Protein AF-A0A850JD19-F1 (afdb_monomer)

Sequence (60 aa):
ARRVAVASYLLAPGRFLDRMRACGADAVTAPIGAHDAAARLVLRRYDEARSRTSEPVPVG

Mean predicted aligned error: 5.6 Å

Secondary structure (DSSP, 8-state):
----EE----SS-SHHHHHHHTS--SEEPPPGGGSHHHHHHHHHHHHHHHHHHTPPP---

Solvent-accessible surface area (backbone atoms only — not comparable to full-atom values): 3799 Å² total; per-residue (Å²): 137,88,87,48,74,46,79,37,92,33,65,61,88,50,75,66,56,54,51,55,67,67,68,76,53,81,39,63,53,71,37,47,45,77,38,69,68,45,57,54,47,52,53,52,54,50,53,55,52,52,55,64,74,63,58,74,79,85,84,126

Foldseek 3Di:
DDAFEAEAQALDDDDVQVVNVVVPHPYYDDHPNVDVVVVVVVVVVVVVVVVVVPPDDDDD

pLDDT: mean 93.06, std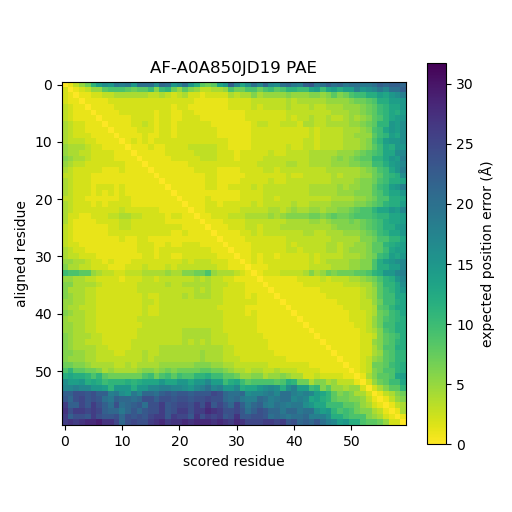 8.07, range [68.94, 98.25]

Radius of gyration: 18.97 Å; Cα contacts (8 Å, |Δi|>4): 48; chains: 1; bounding box: 34×23×62 Å

Structure (mmCIF, N/CA/C/O backbone):
data_AF-A0A850JD19-F1
#
_entry.id   AF-A0A850JD19-F1
#
loop_
_atom_site.group_PDB
_atom_site.id
_atom_site.type_symbol
_atom_site.label_atom_id
_atom_site.label_alt_id
_atom_site.label_comp_id
_atom_site.label_asym_id
_atom_site.label_entity_id
_atom_site.label_seq_id
_atom_site.pdbx_PDB_ins_code
_atom_site.Cartn_x
_atom_site.Cartn_y
_atom_site.Cartn_z
_atom_site.occupancy
_atom_site.B_iso_or_equiv
_atom_site.auth_seq_id
_atom_site.auth_comp_id
_atom_site.auth_asym_id
_atom_site.auth_atom_id
_atom_site.pdbx_PDB_model_num
ATOM 1 N N . ALA A 1 1 ? 7.132 -17.299 -23.095 1.00 78.38 1 ALA A N 1
ATOM 2 C CA . ALA A 1 1 ? 7.788 -16.611 -21.959 1.00 78.38 1 ALA A CA 1
ATOM 3 C C . ALA A 1 1 ? 6.797 -16.472 -20.800 1.00 78.38 1 ALA A C 1
ATOM 5 O O . ALA A 1 1 ? 5.608 -16.332 -21.071 1.00 78.38 1 ALA A O 1
ATOM 6 N N . ARG A 1 2 ? 7.253 -16.546 -19.538 1.00 91.62 2 ARG A N 1
ATOM 7 C CA . ARG A 1 2 ? 6.413 -16.377 -18.333 1.00 91.62 2 ARG A CA 1
ATOM 8 C C . ARG A 1 2 ? 6.369 -14.897 -17.938 1.00 91.62 2 ARG A C 1
ATOM 10 O O . ARG A 1 2 ? 7.426 -14.285 -17.893 1.00 91.62 2 ARG A O 1
ATOM 17 N N . ARG A 1 3 ? 5.177 -14.363 -17.645 1.00 96.56 3 ARG A N 1
ATOM 18 C CA . ARG A 1 3 ? 4.992 -12.997 -17.122 1.00 96.56 3 ARG A CA 1
ATOM 19 C C . ARG A 1 3 ? 4.887 -13.002 -15.594 1.00 96.56 3 ARG A C 1
ATOM 21 O O . ARG A 1 3 ? 4.296 -13.923 -15.027 1.00 96.56 3 ARG A O 1
ATOM 28 N N . VAL A 1 4 ? 5.432 -11.982 -14.944 1.00 97.44 4 VAL A N 1
ATOM 29 C CA . VAL A 1 4 ? 5.469 -11.770 -13.494 1.00 97.44 4 VAL A CA 1
ATOM 30 C C . VAL A 1 4 ? 4.887 -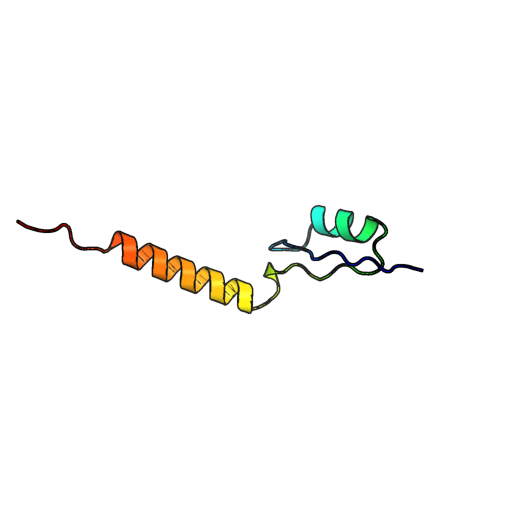10.396 -13.167 1.00 97.44 4 VAL A C 1
ATOM 32 O O . VAL A 1 4 ? 5.328 -9.380 -13.695 1.00 97.44 4 VAL A O 1
ATOM 35 N N . ALA A 1 5 ? 3.919 -10.361 -12.252 1.00 97.56 5 ALA A N 1
ATOM 36 C CA . ALA A 1 5 ? 3.338 -9.130 -11.725 1.00 97.56 5 ALA A CA 1
ATOM 37 C C . ALA A 1 5 ? 3.586 -9.018 -10.214 1.00 97.56 5 ALA A C 1
ATOM 39 O O . ALA A 1 5 ? 3.590 -10.026 -9.507 1.00 97.56 5 ALA A O 1
ATOM 40 N N . VAL A 1 6 ? 3.757 -7.791 -9.720 1.00 97.38 6 VAL A N 1
ATOM 41 C CA . VAL A 1 6 ? 3.975 -7.473 -8.303 1.00 97.38 6 VAL A CA 1
ATOM 42 C C . VAL A 1 6 ? 2.837 -6.595 -7.788 1.00 97.38 6 VAL A C 1
ATOM 44 O O . VAL A 1 6 ? 2.557 -5.528 -8.335 1.00 97.38 6 VAL A O 1
ATOM 47 N N . ALA A 1 7 ? 2.199 -7.027 -6.702 1.00 96.75 7 ALA A N 1
ATOM 48 C CA . ALA A 1 7 ? 1.193 -6.236 -6.003 1.00 96.75 7 ALA A CA 1
ATOM 49 C C . ALA A 1 7 ? 1.850 -5.345 -4.936 1.00 96.75 7 ALA A C 1
ATOM 51 O O . ALA A 1 7 ? 2.539 -5.831 -4.036 1.00 96.75 7 ALA A O 1
ATOM 52 N N . SER A 1 8 ? 1.618 -4.035 -5.009 1.00 96.62 8 SER A N 1
ATOM 53 C CA . SER A 1 8 ? 2.144 -3.062 -4.048 1.00 96.62 8 SER A CA 1
ATOM 54 C C . SER A 1 8 ? 1.269 -2.978 -2.796 1.00 96.62 8 SER A C 1
ATOM 56 O O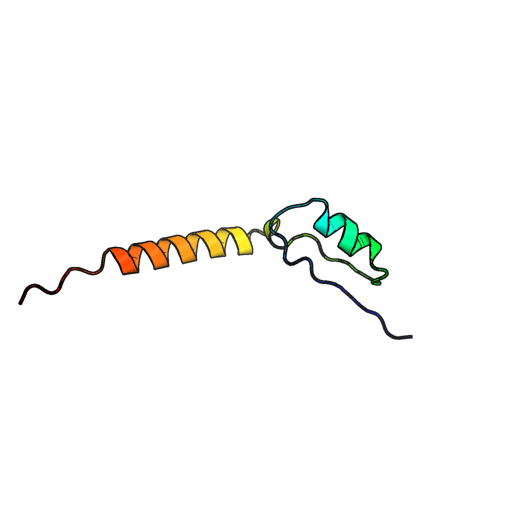 . SER A 1 8 ? 0.349 -2.162 -2.701 1.00 96.62 8 SER A O 1
ATOM 58 N N . TYR A 1 9 ? 1.594 -3.792 -1.790 1.00 95.44 9 TYR A N 1
ATOM 59 C CA . TYR A 1 9 ? 0.977 -3.737 -0.459 1.00 95.44 9 TYR A CA 1
ATOM 60 C C . TYR A 1 9 ? 1.546 -2.580 0.381 1.00 95.44 9 TYR A C 1
ATOM 62 O O . TYR A 1 9 ? 2.202 -2.763 1.403 1.00 95.44 9 TYR A O 1
ATOM 70 N N . LEU A 1 10 ? 1.342 -1.363 -0.116 1.00 96.56 10 LEU A N 1
ATOM 71 C CA . LEU A 1 10 ? 1.804 -0.112 0.476 1.00 96.56 10 LEU A CA 1
ATOM 72 C C . LEU A 1 10 ? 0.606 0.813 0.693 1.00 96.56 10 LEU A C 1
ATOM 74 O O . LEU A 1 10 ? -0.346 0.801 -0.090 1.00 96.56 10 LEU A O 1
ATOM 78 N N . LEU A 1 11 ? 0.660 1.643 1.734 1.00 95.88 11 LEU A N 1
ATOM 79 C CA . LEU A 1 11 ? -0.411 2.606 2.009 1.00 95.88 11 LEU A CA 1
ATOM 80 C C . LEU A 1 11 ? -0.270 3.910 1.212 1.00 95.88 11 LEU A C 1
ATOM 82 O O . LEU A 1 11 ? -1.255 4.604 0.998 1.00 95.88 11 LEU A O 1
ATOM 86 N N . ALA A 1 12 ? 0.936 4.233 0.751 1.00 95.62 12 ALA A N 1
ATOM 87 C CA . ALA A 1 12 ? 1.222 5.468 0.035 1.00 95.62 12 ALA A CA 1
ATOM 88 C C . ALA A 1 12 ? 2.386 5.282 -0.957 1.00 95.62 12 ALA A C 1
ATOM 90 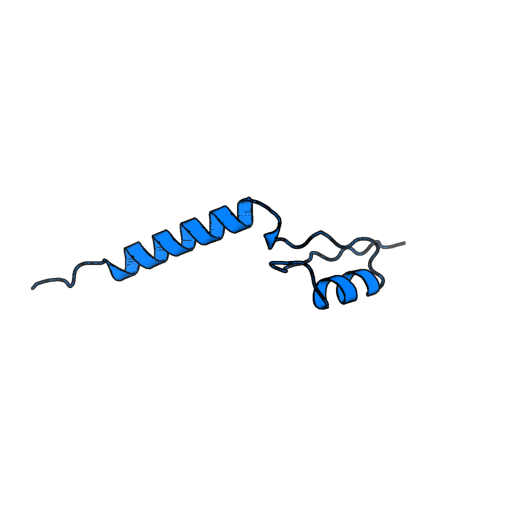O O . ALA A 1 12 ? 3.138 4.304 -0.848 1.00 95.62 12 ALA A O 1
ATOM 91 N N . PRO A 1 13 ? 2.558 6.205 -1.922 1.00 96.00 13 PRO A N 1
ATOM 92 C CA . PRO A 1 13 ? 3.764 6.283 -2.742 1.00 96.00 13 PRO A CA 1
ATOM 93 C C . PRO A 1 13 ? 5.029 6.532 -1.908 1.00 96.00 13 PRO A C 1
ATOM 95 O O . PRO A 1 13 ? 4.967 7.057 -0.797 1.00 96.00 13 PRO A O 1
ATOM 98 N N . GLY A 1 14 ? 6.192 6.183 -2.462 1.00 96.12 14 GLY A N 1
ATOM 99 C CA . GLY A 1 14 ? 7.492 6.453 -1.849 1.00 96.12 14 GLY A CA 1
ATOM 100 C C . GLY A 1 14 ? 8.568 5.457 -2.274 1.00 96.12 14 GLY A C 1
ATOM 101 O O . GLY A 1 14 ? 8.350 4.612 -3.141 1.00 96.12 14 GLY A O 1
ATOM 102 N N . ARG A 1 15 ? 9.719 5.501 -1.594 1.00 97.62 15 ARG A N 1
ATOM 103 C CA . ARG A 1 15 ? 10.940 4.768 -1.980 1.00 97.62 15 ARG A CA 1
ATOM 104 C C . ARG A 1 15 ? 10.747 3.258 -2.178 1.00 97.62 15 ARG A C 1
ATOM 106 O O . ARG A 1 15 ? 11.438 2.653 -2.994 1.00 97.62 15 ARG A O 1
ATOM 113 N N . PHE A 1 16 ? 9.837 2.628 -1.434 1.00 96.00 16 PHE A N 1
ATOM 114 C CA . PHE A 1 16 ? 9.534 1.204 -1.608 1.00 96.00 16 PHE A CA 1
ATOM 115 C C . PHE A 1 16 ? 8.790 0.921 -2.913 1.00 96.00 1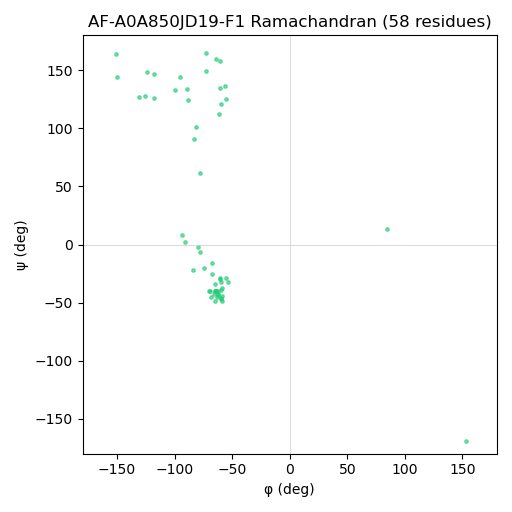6 PHE A C 1
ATOM 117 O O . PHE A 1 16 ? 9.123 -0.044 -3.596 1.00 96.00 16 PHE A O 1
ATOM 124 N N . LEU A 1 17 ? 7.838 1.781 -3.287 1.00 97.31 17 LEU A N 1
ATOM 125 C CA . LEU A 1 17 ? 7.143 1.677 -4.567 1.00 97.31 17 LEU A CA 1
ATOM 126 C C . LEU A 1 17 ? 8.122 1.878 -5.730 1.00 97.31 17 LEU A C 1
ATOM 128 O O . LEU A 1 17 ? 8.065 1.136 -6.707 1.00 97.31 17 LEU A O 1
ATOM 132 N N . ASP A 1 18 ? 9.059 2.818 -5.598 1.00 97.75 18 ASP A N 1
ATOM 133 C CA . ASP A 1 18 ? 10.083 3.065 -6.620 1.00 97.75 18 ASP A CA 1
ATOM 134 C C . ASP A 1 18 ? 10.986 1.841 -6.819 1.00 97.75 18 ASP A C 1
ATOM 136 O O . ASP A 1 18 ? 11.247 1.430 -7.948 1.00 97.75 18 ASP A O 1
ATOM 140 N N . ARG A 1 19 ? 11.397 1.185 -5.724 1.00 97.12 19 ARG A N 1
ATOM 141 C CA . ARG A 1 19 ? 12.155 -0.075 -5.792 1.00 97.12 19 ARG A CA 1
ATOM 142 C C . ARG A 1 19 ? 11.354 -1.211 -6.426 1.00 97.12 19 ARG A C 1
ATOM 144 O O . ARG A 1 19 ? 11.927 -1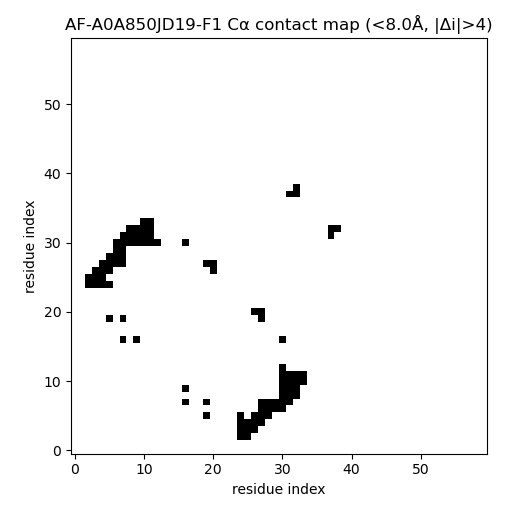.979 -7.190 1.00 97.12 19 ARG A O 1
ATOM 151 N N . MET A 1 20 ? 10.056 -1.324 -6.131 1.00 97.00 20 MET A N 1
ATOM 152 C CA . MET A 1 20 ? 9.192 -2.327 -6.766 1.00 97.00 20 MET A CA 1
ATOM 153 C C . MET A 1 20 ? 9.096 -2.088 -8.275 1.00 97.00 20 MET A C 1
ATOM 155 O O . MET A 1 20 ? 9.259 -3.022 -9.046 1.00 97.00 20 MET A O 1
ATOM 159 N N . ARG A 1 21 ? 8.905 -0.839 -8.712 1.00 97.12 21 ARG A N 1
ATOM 160 C CA . ARG A 1 21 ? 8.865 -0.479 -10.142 1.00 97.12 21 ARG A CA 1
ATOM 161 C C . ARG A 1 21 ? 10.163 -0.805 -10.882 1.00 97.12 21 ARG A C 1
ATOM 163 O O . ARG A 1 21 ? 10.120 -1.104 -12.068 1.00 97.12 21 ARG A O 1
ATOM 170 N N . ALA A 1 22 ? 11.294 -0.783 -10.183 1.00 97.81 22 ALA A N 1
ATOM 171 C CA . ALA A 1 22 ? 12.605 -1.099 -10.739 1.00 97.81 22 ALA A CA 1
ATOM 172 C C . ALA A 1 22 ? 13.009 -2.585 -10.621 1.00 97.81 22 ALA A C 1
ATOM 174 O O . ALA A 1 22 ? 14.121 -2.934 -11.008 1.00 97.81 22 ALA A O 1
ATOM 175 N N . CYS A 1 23 ? 12.159 -3.476 -10.089 1.00 96.38 23 CYS A N 1
ATOM 176 C CA . CYS A 1 23 ? 12.558 -4.859 -9.783 1.00 96.38 23 CYS A CA 1
ATOM 177 C C . CYS A 1 23 ? 12.582 -5.819 -10.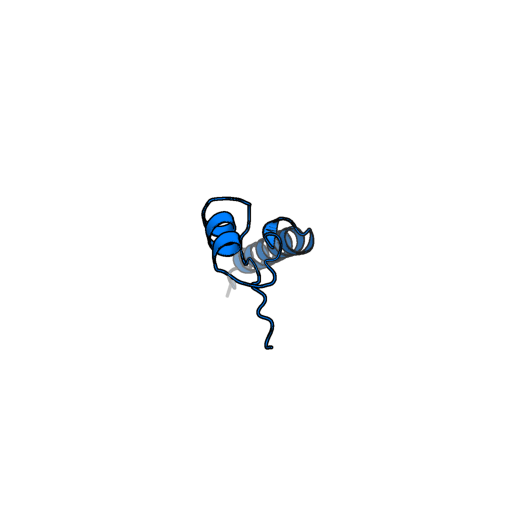988 1.00 96.38 23 CYS A C 1
ATOM 179 O O . CYS A 1 23 ? 12.931 -6.986 -10.822 1.00 96.38 23 CYS A O 1
ATOM 181 N N . GLY A 1 24 ? 12.206 -5.351 -12.183 1.00 95.94 24 GLY A N 1
ATOM 182 C CA . GLY A 1 24 ? 12.177 -6.163 -13.405 1.00 95.94 24 GLY A CA 1
ATOM 183 C C . GLY A 1 24 ? 10.898 -6.983 -13.611 1.00 95.94 24 GLY A C 1
ATOM 184 O O . GLY A 1 24 ? 10.883 -7.869 -14.460 1.00 95.94 24 GLY A O 1
ATOM 185 N N . ALA A 1 25 ? 9.830 -6.710 -12.855 1.00 97.25 25 ALA A N 1
ATOM 186 C CA . ALA A 1 25 ? 8.514 -7.296 -13.108 1.00 97.25 25 ALA A CA 1
ATOM 187 C C . ALA A 1 25 ? 7.856 -6.688 -14.359 1.00 97.25 25 ALA A C 1
ATOM 189 O O . ALA A 1 25 ? 8.025 -5.504 -14.643 1.00 97.25 25 ALA A O 1
ATOM 190 N N . ASP A 1 26 ? 7.034 -7.476 -15.055 1.00 97.75 26 ASP A N 1
ATOM 191 C CA . ASP A 1 26 ? 6.264 -7.010 -16.215 1.00 97.75 26 ASP A CA 1
ATOM 192 C C . ASP A 1 26 ? 5.174 -6.000 -15.823 1.00 97.75 26 ASP A C 1
ATOM 194 O O . ASP A 1 26 ? 4.745 -5.187 -16.640 1.00 97.75 26 ASP A O 1
ATOM 198 N N . ALA A 1 27 ? 4.696 -6.059 -14.575 1.00 97.69 27 ALA A N 1
ATOM 199 C CA . ALA A 1 27 ? 3.714 -5.125 -14.039 1.00 97.69 27 ALA A CA 1
ATOM 200 C C . ALA A 1 27 ? 3.882 -4.919 -12.530 1.00 97.69 27 ALA A C 1
ATOM 202 O O . ALA A 1 27 ? 4.144 -5.863 -11.782 1.00 97.69 27 ALA A O 1
ATOM 203 N N . VAL A 1 28 ? 3.644 -3.687 -12.077 1.00 97.62 28 VAL A N 1
ATOM 204 C CA . VAL A 1 28 ? 3.581 -3.314 -10.659 1.00 97.62 28 VAL A CA 1
ATOM 205 C C . VAL A 1 28 ? 2.316 -2.496 -10.432 1.00 97.62 28 VAL A C 1
ATOM 207 O O . VAL A 1 28 ? 2.076 -1.520 -11.146 1.00 97.62 28 VAL A O 1
ATOM 210 N N . THR A 1 29 ? 1.484 -2.893 -9.471 1.00 96.94 29 THR A N 1
ATOM 211 C CA . THR A 1 29 ? 0.227 -2.183 -9.185 1.00 96.94 29 THR A CA 1
ATOM 212 C C . THR A 1 29 ? 0.476 -0.842 -8.488 1.00 96.94 29 THR A C 1
ATOM 214 O O . THR A 1 29 ? 1.543 -0.592 -7.930 1.00 96.94 29 THR A O 1
ATOM 217 N N . ALA A 1 30 ? -0.531 0.033 -8.453 1.00 96.12 30 ALA A N 1
ATOM 218 C CA . ALA A 1 30 ? -0.523 1.160 -7.520 1.00 96.12 30 ALA A CA 1
ATOM 219 C C . ALA A 1 30 ? -0.572 0.663 -6.050 1.00 96.12 30 ALA A C 1
ATOM 221 O O . ALA A 1 30 ? -0.988 -0.480 -5.813 1.00 96.12 30 ALA A O 1
ATOM 222 N N . PRO A 1 31 ? -0.169 1.488 -5.060 1.00 96.81 31 PRO A N 1
ATOM 223 C CA . PRO A 1 31 ? -0.335 1.181 -3.637 1.00 96.81 31 PRO A CA 1
ATOM 224 C C . PRO A 1 31 ? -1.795 0.899 -3.270 1.00 96.81 31 PRO A C 1
ATOM 226 O O . PRO A 1 31 ? -2.685 1.658 -3.651 1.00 96.81 31 PRO A O 1
ATOM 229 N N . ILE A 1 32 ? -2.044 -0.139 -2.468 1.00 95.06 32 ILE A N 1
ATOM 230 C CA . ILE A 1 32 ? -3.398 -0.479 -2.004 1.00 95.06 32 ILE A CA 1
ATOM 231 C C . ILE A 1 32 ? -4.054 0.640 -1.181 1.00 95.06 32 ILE A C 1
ATOM 233 O O . ILE A 1 32 ? -5.273 0.790 -1.218 1.00 95.06 32 ILE A O 1
ATOM 237 N N . GLY A 1 33 ? -3.268 1.455 -0.469 1.00 94.62 33 GLY A N 1
ATOM 238 C CA . GLY A 1 33 ? -3.814 2.561 0.326 1.00 94.62 33 GLY A CA 1
ATOM 239 C C . GLY A 1 33 ? -4.439 3.688 -0.497 1.00 94.62 33 GLY A C 1
ATOM 240 O O . GLY A 1 33 ? -5.217 4.459 0.051 1.00 94.62 33 GLY A O 1
ATOM 241 N N . ALA A 1 34 ? -4.173 3.753 -1.806 1.00 89.75 34 ALA A N 1
ATOM 242 C CA . ALA A 1 34 ? -4.837 4.699 -2.702 1.00 89.75 34 ALA A CA 1
ATOM 243 C C . ALA A 1 34 ? -6.269 4.270 -3.089 1.00 89.75 34 ALA A C 1
ATOM 245 O O . ALA A 1 34 ? -6.964 5.017 -3.769 1.00 89.75 34 ALA A O 1
ATOM 246 N N . HIS A 1 35 ? -6.710 3.070 -2.698 1.00 94.62 35 HIS A N 1
ATOM 247 C CA . HIS A 1 35 ? -8.022 2.531 -3.049 1.00 94.62 35 HIS A CA 1
ATOM 248 C C . HIS A 1 35 ? -9.024 2.708 -1.897 1.00 94.62 35 HIS A C 1
ATOM 250 O O . HIS A 1 35 ? -8.752 2.293 -0.770 1.00 94.62 35 HIS A O 1
ATOM 256 N N . ASP A 1 36 ? -10.237 3.201 -2.172 1.00 95.44 36 ASP A N 1
ATOM 257 C CA . ASP A 1 36 ? -11.258 3.490 -1.142 1.00 95.44 36 ASP A CA 1
ATOM 258 C C . ASP A 1 36 ? -11.603 2.298 -0.237 1.00 95.44 36 ASP A C 1
ATOM 260 O O . ASP A 1 36 ? -11.997 2.450 0.920 1.00 95.44 36 ASP A O 1
ATOM 264 N N . ALA A 1 37 ? -11.470 1.078 -0.762 1.00 96.00 37 ALA A N 1
ATOM 265 C CA . ALA A 1 37 ? -11.677 -0.142 0.018 1.00 96.00 37 ALA A CA 1
ATOM 266 C C . ALA A 1 37 ? -10.727 -0.243 1.228 1.00 96.00 37 ALA A C 1
ATOM 268 O O . ALA A 1 37 ? -11.138 -0.770 2.263 1.00 96.00 37 ALA A O 1
ATOM 269 N N . ALA A 1 38 ? -9.501 0.285 1.125 1.00 95.50 38 ALA A N 1
ATOM 270 C CA . ALA A 1 38 ? -8.552 0.343 2.232 1.00 95.50 38 ALA A CA 1
ATOM 271 C C . ALA A 1 38 ? -9.031 1.316 3.319 1.00 95.50 38 ALA A C 1
ATOM 273 O O . ALA A 1 38 ? -9.072 0.942 4.490 1.00 95.50 38 ALA A O 1
ATOM 274 N N . ALA A 1 39 ? -9.495 2.513 2.941 1.00 95.25 39 ALA A N 1
ATOM 275 C CA . ALA A 1 39 ? -10.076 3.472 3.882 1.00 95.25 39 ALA A CA 1
ATOM 276 C C . ALA A 1 39 ? -11.307 2.888 4.599 1.00 95.25 39 ALA A C 1
ATOM 278 O O . ALA A 1 39 ? -11.389 2.912 5.827 1.00 95.25 39 ALA A O 1
ATOM 279 N N . ARG A 1 40 ? -12.223 2.256 3.850 1.00 97.44 40 ARG A N 1
ATOM 280 C CA . ARG A 1 40 ? -13.388 1.563 4.428 1.00 97.44 40 ARG A CA 1
ATOM 281 C C . ARG A 1 40 ? -12.989 0.448 5.395 1.00 97.44 40 ARG A C 1
ATOM 283 O O . ARG A 1 40 ? -13.672 0.241 6.393 1.00 97.44 40 ARG A O 1
ATOM 290 N N . LEU A 1 41 ? -11.918 -0.291 5.106 1.00 97.00 41 LEU A N 1
ATOM 291 C CA . LEU A 1 41 ? -11.415 -1.336 6.000 1.00 97.00 41 LEU A CA 1
ATOM 292 C C . LEU A 1 41 ? -10.878 -0.752 7.311 1.00 97.00 41 LEU A C 1
ATOM 294 O O . LEU A 1 41 ? -11.170 -1.303 8.369 1.00 97.00 41 LEU A O 1
ATOM 298 N N . VAL A 1 42 ? -10.127 0.351 7.249 1.00 96.50 42 VAL A N 1
ATOM 299 C CA . VAL A 1 42 ? -9.605 1.034 8.443 1.00 96.50 42 VAL A CA 1
ATOM 300 C C . VAL A 1 42 ? -10.746 1.484 9.353 1.00 96.50 42 VAL A C 1
ATOM 302 O O . VAL A 1 42 ? -10.705 1.190 10.545 1.00 96.50 42 VAL A O 1
ATOM 305 N N . LEU A 1 43 ? -11.785 2.115 8.793 1.00 97.69 43 LEU A N 1
ATOM 306 C CA . LEU A 1 43 ? -12.959 2.547 9.561 1.00 97.69 43 LEU A CA 1
ATOM 307 C C . LEU A 1 43 ? -13.651 1.367 10.257 1.00 97.69 43 LEU A C 1
ATOM 309 O O . LEU A 1 43 ? -13.843 1.403 11.466 1.00 97.69 43 LEU A O 1
ATOM 313 N N . ARG A 1 44 ? -13.915 0.268 9.536 1.00 98.25 44 ARG A N 1
ATOM 314 C CA . ARG A 1 44 ? -14.522 -0.928 10.150 1.00 98.25 44 ARG A CA 1
ATOM 315 C C . ARG A 1 44 ? -13.683 -1.491 11.296 1.00 98.25 44 ARG A C 1
ATOM 317 O O . ARG A 1 44 ? -14.218 -1.815 12.347 1.00 98.25 44 ARG A O 1
ATOM 324 N N . ARG A 1 45 ? -12.362 -1.584 11.119 1.00 97.19 45 ARG A N 1
ATOM 325 C CA . ARG A 1 45 ? -11.445 -2.088 12.157 1.00 97.19 45 ARG A CA 1
ATOM 326 C C . ARG A 1 45 ? -11.406 -1.184 13.383 1.00 97.19 45 ARG A C 1
ATOM 328 O O . ARG A 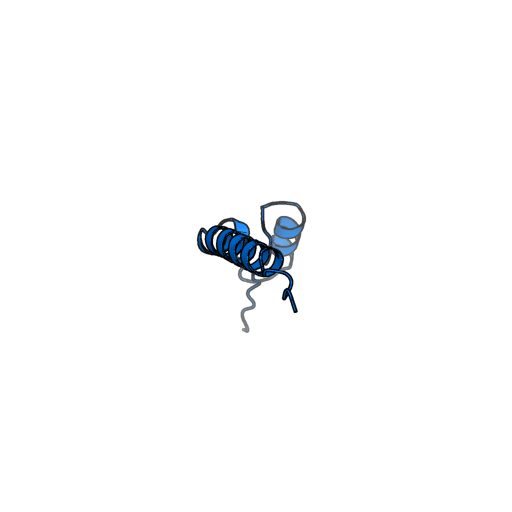1 45 ? -11.233 -1.678 14.495 1.00 97.19 45 ARG A O 1
ATOM 335 N N . TYR A 1 46 ? -11.544 0.122 13.177 1.00 97.69 46 TYR A N 1
ATOM 336 C CA . TYR A 1 46 ? -11.661 1.088 14.257 1.00 97.69 46 TYR A CA 1
ATOM 337 C C . TYR A 1 46 ? -12.951 0.864 15.054 1.00 97.69 46 TYR A C 1
ATOM 339 O O . TYR A 1 46 ? -12.884 0.727 16.274 1.00 97.69 46 TYR A O 1
ATOM 347 N N . ASP A 1 47 ? -14.091 0.722 14.379 1.00 97.31 47 ASP A N 1
ATOM 348 C CA . ASP A 1 47 ? -15.381 0.454 15.026 1.00 97.31 47 ASP A CA 1
ATOM 349 C C . ASP A 1 47 ? -15.379 -0.886 15.783 1.00 97.31 47 ASP A C 1
ATOM 351 O O . ASP A 1 47 ? -15.780 -0.940 16.945 1.00 97.31 47 ASP A O 1
ATOM 355 N N . GLU A 1 48 ? -14.829 -1.947 15.179 1.00 97.12 48 GLU A N 1
ATOM 356 C CA . GLU A 1 48 ? -14.629 -3.258 15.820 1.00 97.12 48 GLU A CA 1
ATOM 357 C C . GLU A 1 48 ? -13.730 -3.171 17.065 1.00 97.12 48 GLU A C 1
ATOM 359 O O . GLU A 1 48 ? -13.944 -3.864 18.059 1.00 97.12 48 GLU A O 1
ATOM 364 N N . ALA A 1 49 ? -12.682 -2.345 17.028 1.00 96.69 49 ALA A N 1
ATOM 365 C CA . ALA A 1 49 ? -11.816 -2.149 18.185 1.00 96.69 49 ALA A CA 1
ATOM 366 C C . ALA A 1 49 ? -12.542 -1.398 19.306 1.00 96.69 49 ALA A C 1
ATOM 368 O O . ALA A 1 49 ? -12.408 -1.764 20.471 1.00 96.69 49 ALA A O 1
ATOM 369 N N . ARG A 1 50 ? -13.344 -0.386 18.961 1.00 96.19 50 ARG A N 1
ATOM 370 C CA . ARG A 1 50 ? -14.153 0.364 19.929 1.00 96.19 50 ARG A CA 1
ATOM 371 C C . ARG A 1 50 ? -15.223 -0.494 20.590 1.00 96.19 50 ARG A C 1
ATOM 373 O O . ARG A 1 50 ? -15.437 -0.353 21.793 1.00 96.19 50 ARG A O 1
ATOM 380 N N . SER A 1 51 ? -15.878 -1.379 19.839 1.00 94.38 51 SER A N 1
ATOM 381 C CA . SER A 1 51 ? -16.909 -2.261 20.394 1.00 94.38 51 SER A CA 1
ATOM 382 C C . SER A 1 51 ? -16.324 -3.247 21.407 1.00 94.38 51 SER A C 1
ATOM 384 O O . SER A 1 51 ? -16.904 -3.433 22.467 1.00 94.38 51 SER A O 1
ATOM 386 N N . ARG A 1 52 ? -15.134 -3.809 21.145 1.00 91.31 52 ARG A N 1
ATOM 387 C CA . ARG A 1 52 ? -14.445 -4.693 22.107 1.00 91.31 52 ARG A CA 1
ATOM 388 C C . ARG A 1 52 ? -14.084 -3.992 23.415 1.00 91.31 52 ARG A C 1
ATOM 390 O O . ARG A 1 52 ? -14.208 -4.581 24.477 1.00 91.31 52 ARG A O 1
ATOM 397 N N . THR A 1 53 ? -13.633 -2.742 23.354 1.00 85.25 53 THR A N 1
ATOM 398 C CA . THR A 1 53 ? -13.244 -1.989 24.561 1.00 85.25 53 THR A CA 1
ATOM 399 C C . THR A 1 53 ? -14.447 -1.521 25.386 1.00 85.25 53 THR A C 1
ATOM 401 O O . THR A 1 53 ? -14.295 -1.207 26.561 1.00 85.25 53 THR A O 1
ATOM 404 N N . SER A 1 54 ? -15.637 -1.450 24.785 1.00 77.88 54 SER A N 1
ATOM 405 C CA . SER A 1 54 ? -16.872 -1.017 25.454 1.00 77.88 54 SER A CA 1
ATOM 406 C C . SER A 1 54 ? -17.699 -2.173 26.017 1.00 77.88 54 SER A C 1
ATOM 408 O O . SER A 1 54 ? -18.812 -1.937 26.487 1.00 77.88 54 SER A O 1
ATOM 410 N N . GLU A 1 55 ? -17.167 -3.402 26.007 1.00 70.94 55 GLU A N 1
ATOM 411 C CA . GLU A 1 55 ? -17.815 -4.528 26.672 1.00 70.94 55 GLU A CA 1
ATOM 412 C C . GLU A 1 55 ? -17.962 -4.212 28.175 1.00 70.94 55 GLU A C 1
ATOM 414 O O . GLU A 1 55 ? -16.965 -3.905 28.838 1.00 70.94 55 GLU A O 1
AT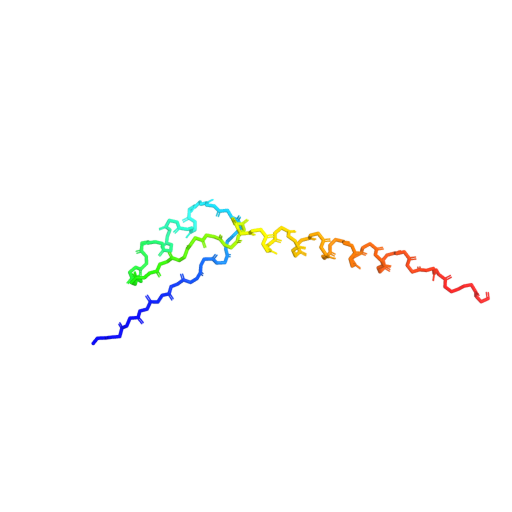OM 419 N N . PRO A 1 56 ? -19.195 -4.205 28.719 1.00 68.94 56 PRO A N 1
ATOM 420 C CA . PRO A 1 56 ? -19.404 -3.918 30.127 1.00 68.94 56 PRO A CA 1
ATOM 421 C C . PRO A 1 56 ? -18.673 -4.959 30.974 1.00 68.94 56 PRO A C 1
ATOM 423 O O . PRO A 1 56 ? -18.786 -6.158 30.721 1.00 68.94 56 PRO A O 1
ATOM 426 N N . VAL A 1 57 ? -17.965 -4.510 32.014 1.00 73.94 57 VAL A N 1
ATOM 427 C CA . VAL A 1 57 ? -17.468 -5.416 33.058 1.00 73.94 57 VAL A CA 1
ATOM 428 C C . VAL A 1 57 ? -18.677 -6.185 33.611 1.00 73.94 57 VAL A C 1
ATOM 430 O O . VAL A 1 57 ? -19.640 -5.531 34.025 1.00 73.94 57 VAL A O 1
ATOM 433 N N . PRO A 1 58 ? -18.671 -7.533 33.621 1.00 71.44 58 PRO A N 1
ATOM 434 C CA . PRO A 1 58 ? -19.756 -8.286 34.225 1.00 71.44 58 PRO A CA 1
ATOM 435 C C . PRO A 1 58 ? -19.821 -7.934 35.713 1.00 71.44 58 PRO A C 1
ATOM 437 O O . PRO A 1 58 ? -18.904 -8.245 36.472 1.00 71.44 58 PRO A O 1
ATOM 440 N N . VAL A 1 59 ? -20.890 -7.249 36.117 1.00 76.62 59 VAL A N 1
ATOM 441 C CA . VAL A 1 59 ? -21.226 -7.045 37.527 1.00 76.62 59 VAL A CA 1
ATOM 442 C C . VAL A 1 59 ? -21.938 -8.303 38.013 1.00 76.62 59 VAL A C 1
ATOM 444 O O . VAL A 1 59 ? -23.092 -8.550 37.665 1.00 76.62 59 VAL A O 1
ATOM 447 N N . GLY A 1 60 ? -21.189 -9.141 38.727 1.00 69.50 60 GLY A N 1
ATOM 448 C CA . GLY A 1 60 ? -21.724 -10.200 39.582 1.00 69.50 60 GLY A CA 1
ATOM 449 C C . GLY A 1 60 ? -21.959 -9.692 40.994 1.00 69.50 60 GLY A C 1
ATOM 450 O O . GLY A 1 60 ? -21.275 -8.717 41.384 1.00 69.50 60 GLY A O 1
#